Protein AF-A0A5K1FJX3-F1 (afdb_monomer_lite)

Foldseek 3Di:
DKDKDDWDWDWDADDVRPDIDIKIKIKIFAAAPAKDWDKDKDWDWDADPPRDIHTPDIDIDIDTDGHRDMDMDIDPD

Secondary structure (DSSP, 8-state):
-EEEEEEEEEEEEETTTTEEEEEEEEEEEE-SSS-EEEEEEEEEEEE-GGG-EEEEEEEEEEEEE-TTEEEEEEE--

Sequence (77 aa):
PVKIHDPHLVSSFFDDYKRVYLHSTVEFENRSSWPAECSLSIQVSTNLEEGICLVEHLQAQVLTIPASKQVQYTFPL

Organism: NCBI:txid210225

Radius of gyration: 15.55 Å; chains: 1; bounding box: 34×28×39 Å

Structure (mmCIF, N/CA/C/O backbone):
data_AF-A0A5K1FJX3-F1
#
_entry.id   AF-A0A5K1FJX3-F1
#
loop_
_atom_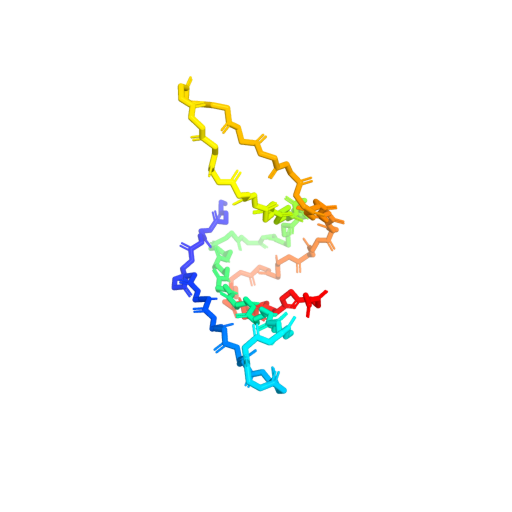site.group_PDB
_atom_site.id
_atom_site.type_symbol
_atom_site.label_atom_id
_atom_site.label_alt_id
_atom_site.label_comp_id
_atom_site.label_asym_id
_atom_site.label_entity_id
_atom_site.label_seq_id
_atom_site.pdbx_PDB_ins_code
_atom_site.Cartn_x
_atom_site.Cartn_y
_atom_site.Cartn_z
_atom_site.occupancy
_atom_site.B_iso_or_equiv
_atom_site.auth_seq_id
_atom_site.auth_comp_id
_atom_site.auth_asym_id
_atom_site.auth_atom_id
_atom_site.pdbx_PDB_model_num
ATOM 1 N N . PRO A 1 1 ? 11.125 7.760 -13.047 1.00 84.50 1 PRO A N 1
ATOM 2 C CA . PRO A 1 1 ? 10.205 8.321 -12.031 1.00 84.50 1 PRO A CA 1
ATOM 3 C C . PRO A 1 1 ? 9.006 7.395 -11.789 1.00 84.50 1 PRO A C 1
ATOM 5 O O . PRO A 1 1 ? 8.364 6.971 -12.749 1.00 84.50 1 PRO A O 1
ATOM 8 N N . VAL A 1 2 ? 8.754 7.078 -10.518 1.00 94.62 2 VAL A N 1
ATOM 9 C CA . VAL A 1 2 ? 7.596 6.298 -10.061 1.00 94.62 2 VAL A CA 1
ATOM 10 C C . VAL A 1 2 ? 6.463 7.259 -9.712 1.00 94.62 2 VAL A C 1
ATOM 12 O O . VAL A 1 2 ? 6.710 8.288 -9.084 1.00 94.62 2 VAL A O 1
ATOM 15 N N . LYS A 1 3 ? 5.237 6.942 -10.128 1.00 95.81 3 LYS A N 1
ATOM 16 C CA . LYS A 1 3 ? 4.021 7.671 -9.753 1.00 95.81 3 LYS A CA 1
ATOM 17 C C . LYS A 1 3 ? 3.144 6.814 -8.853 1.00 95.81 3 LYS A C 1
ATOM 19 O O . LYS A 1 3 ? 3.121 5.598 -9.009 1.00 95.81 3 LYS A O 1
ATOM 24 N N . ILE A 1 4 ? 2.440 7.472 -7.939 1.00 94.75 4 ILE A N 1
ATOM 25 C CA . ILE A 1 4 ? 1.468 6.863 -7.032 1.00 94.75 4 ILE A CA 1
ATOM 26 C C . ILE A 1 4 ? 0.071 7.139 -7.586 1.00 94.75 4 ILE A C 1
ATOM 28 O O . ILE A 1 4 ? -0.223 8.276 -7.963 1.00 94.75 4 ILE A O 1
ATOM 32 N N . HIS A 1 5 ? -0.765 6.111 -7.629 1.00 94.88 5 HIS A N 1
ATOM 33 C CA . HIS A 1 5 ? -2.127 6.141 -8.141 1.00 94.88 5 HIS A CA 1
ATOM 34 C C . HIS A 1 5 ? -3.088 5.493 -7.142 1.00 94.88 5 HIS A C 1
ATOM 36 O O . HIS A 1 5 ? -2.699 4.605 -6.383 1.00 94.88 5 HIS A O 1
ATOM 42 N N . ASP A 1 6 ? -4.323 5.994 -7.138 1.00 92.75 6 ASP A N 1
ATOM 43 C CA . ASP A 1 6 ? -5.491 5.423 -6.464 1.00 92.75 6 ASP A CA 1
ATOM 44 C C . ASP A 1 6 ? -5.228 4.855 -5.054 1.00 92.75 6 ASP A C 1
ATOM 46 O O . ASP A 1 6 ? -5.530 3.691 -4.783 1.00 92.75 6 ASP A O 1
ATOM 50 N N . PRO A 1 7 ? -4.665 5.655 -4.121 1.00 93.19 7 PRO A N 1
ATOM 51 C CA . PRO A 1 7 ? -4.536 5.218 -2.742 1.00 93.19 7 PRO A CA 1
ATOM 52 C C . PRO A 1 7 ? -5.932 4.998 -2.155 1.00 93.19 7 PRO A C 1
ATOM 54 O O . PRO A 1 7 ? -6.773 5.900 -2.140 1.00 93.19 7 PRO A O 1
ATOM 57 N N . HIS A 1 8 ? -6.169 3.796 -1.650 1.00 92.56 8 HIS A N 1
ATOM 58 C CA . HIS A 1 8 ? -7.449 3.394 -1.096 1.00 92.56 8 HIS A CA 1
ATOM 59 C C . HIS A 1 8 ? -7.268 2.846 0.316 1.00 92.56 8 HIS A C 1
ATOM 61 O O . HIS A 1 8 ? -6.362 2.052 0.579 1.00 92.56 8 HIS A O 1
ATOM 67 N N . LEU A 1 9 ? -8.139 3.276 1.226 1.00 91.38 9 LEU A N 1
ATOM 68 C CA . LEU A 1 9 ? -8.173 2.841 2.616 1.00 91.38 9 LEU A CA 1
ATOM 69 C C . LEU A 1 9 ? -9.587 2.370 2.944 1.00 91.38 9 LEU A C 1
ATOM 71 O O . LEU A 1 9 ? -10.542 3.136 2.827 1.00 91.38 9 LEU A O 1
ATOM 75 N N . VAL A 1 10 ? -9.698 1.122 3.385 1.00 91.94 10 VAL A N 1
ATOM 76 C CA . VAL A 1 10 ? -10.947 0.515 3.844 1.00 91.94 10 VAL A CA 1
ATOM 77 C C . VAL A 1 10 ? -10.809 0.183 5.319 1.00 91.94 10 VAL A C 1
ATOM 79 O O . VAL A 1 10 ? -9.809 -0.400 5.733 1.00 91.94 10 VAL A O 1
ATOM 82 N N . SER A 1 11 ? -11.820 0.524 6.110 1.00 90.50 11 SER A N 1
ATOM 83 C CA .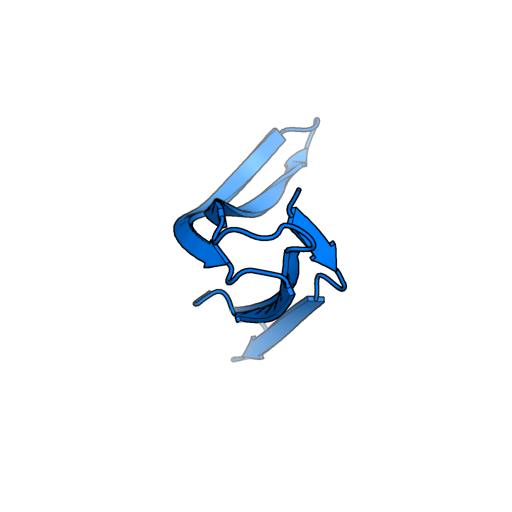 SER A 1 11 ? -11.936 0.093 7.499 1.00 90.50 11 SER A CA 1
ATOM 84 C C . SER A 1 11 ? -13.021 -0.970 7.634 1.00 90.50 11 SER A C 1
ATOM 86 O O . SER A 1 11 ? -14.094 -0.876 7.039 1.00 90.50 11 SER A O 1
ATOM 88 N N . SER A 1 12 ? -12.736 -2.003 8.421 1.00 92.19 12 SER A N 1
ATOM 89 C CA . SER A 1 12 ? -13.710 -3.022 8.816 1.00 92.19 12 SER A CA 1
ATOM 90 C C . SER A 1 12 ? -13.824 -3.051 10.333 1.00 92.19 12 SER A C 1
ATOM 92 O O . SER A 1 12 ? -12.815 -3.167 11.029 1.00 92.19 12 SER A O 1
ATOM 94 N N . PHE A 1 13 ? -15.051 -2.936 10.838 1.00 93.31 13 PHE A N 1
ATOM 95 C CA . PHE A 1 13 ? -15.344 -2.859 12.268 1.00 93.31 13 PHE A CA 1
ATOM 96 C C . PHE A 1 13 ? -15.920 -4.180 12.770 1.00 93.31 13 PHE A C 1
ATOM 98 O O . PHE A 1 13 ? -16.783 -4.772 12.124 1.00 93.31 13 PHE A O 1
ATOM 105 N N . PHE A 1 14 ? -15.459 -4.615 13.939 1.00 93.12 14 PHE A N 1
ATOM 106 C CA . PHE A 1 14 ? -15.891 -5.849 14.591 1.00 93.12 14 PHE A CA 1
ATOM 107 C C . PHE A 1 14 ? -16.215 -5.589 16.067 1.00 93.12 14 PHE A C 1
ATOM 109 O O . PHE A 1 14 ? -15.784 -4.585 16.639 1.00 93.12 14 PHE A O 1
ATOM 116 N N . ASP A 1 15 ? -16.967 -6.511 16.674 1.00 94.88 15 ASP A N 1
ATOM 117 C CA . ASP A 1 15 ? -17.350 -6.514 18.093 1.00 94.88 15 ASP A CA 1
ATOM 118 C C . ASP A 1 15 ? -17.905 -5.173 18.588 1.00 94.88 15 ASP A C 1
ATOM 120 O O . ASP A 1 15 ? -17.335 -4.547 19.484 1.00 94.88 15 ASP A O 1
ATOM 124 N N . ASP A 1 16 ? -18.996 -4.706 17.979 1.00 93.31 16 ASP A N 1
ATOM 125 C CA . ASP A 1 16 ? -19.631 -3.430 18.331 1.00 93.31 16 ASP A CA 1
ATOM 126 C C . ASP A 1 16 ? -18.636 -2.253 18.321 1.00 93.31 16 ASP A C 1
ATOM 128 O O . ASP A 1 16 ? -18.601 -1.432 19.236 1.00 93.31 16 ASP A O 1
ATOM 132 N N . TYR A 1 17 ? -17.807 -2.186 17.271 1.00 89.19 17 TYR A N 1
ATOM 133 C CA . TYR A 1 17 ? -16.801 -1.139 17.033 1.00 89.19 17 TYR A CA 1
ATOM 134 C C . TYR A 1 17 ? -15.605 -1.132 17.997 1.00 89.19 17 TYR A C 1
ATOM 136 O O . TYR A 1 17 ? -14.826 -0.181 17.994 1.00 89.19 17 TYR A O 1
ATOM 144 N N . LYS A 1 18 ? -15.396 -2.193 18.788 1.00 91.31 18 LYS A N 1
ATOM 145 C CA . LYS A 1 18 ? -14.219 -2.300 19.671 1.00 91.31 18 LYS A CA 1
ATOM 146 C C . LYS A 1 18 ? -12.917 -2.559 18.921 1.00 91.31 18 LYS A C 1
ATOM 148 O O . LYS A 1 18 ? -11.849 -2.233 19.433 1.00 91.31 18 LYS A O 1
ATOM 153 N N . ARG A 1 19 ? -12.986 -3.179 17.741 1.00 88.56 19 ARG A N 1
ATOM 154 C CA . ARG A 1 19 ? -11.821 -3.463 16.893 1.00 88.56 19 ARG A CA 1
ATOM 155 C C . ARG A 1 19 ? -12.046 -2.915 15.493 1.00 88.56 19 ARG A C 1
ATOM 157 O O . ARG A 1 19 ? -13.118 -3.107 14.916 1.00 88.56 19 ARG A O 1
ATOM 164 N N . VAL A 1 20 ? -11.012 -2.282 14.946 1.00 86.75 20 VAL A N 1
ATOM 165 C CA . VAL A 1 20 ? -10.960 -1.829 13.556 1.00 86.75 20 VAL A CA 1
ATOM 166 C C . VAL A 1 20 ? -9.750 -2.455 12.875 1.00 86.75 20 VAL A C 1
ATOM 168 O O . VAL A 1 20 ? -8.651 -2.441 13.423 1.00 86.75 20 VAL A O 1
ATOM 171 N N . TYR A 1 21 ? -9.968 -3.007 11.688 1.00 87.38 21 TYR A N 1
ATOM 172 C CA . TYR A 1 21 ? -8.906 -3.457 10.795 1.00 87.38 21 TYR A CA 1
ATOM 173 C C . TYR A 1 21 ? -8.845 -2.504 9.615 1.00 87.38 21 TYR A C 1
ATOM 175 O O . TYR A 1 21 ? -9.880 -2.167 9.030 1.00 87.38 21 TYR A O 1
ATOM 183 N N . LEU A 1 22 ? -7.640 -2.055 9.292 1.00 88.50 22 LEU A N 1
ATOM 184 C CA . LEU A 1 22 ? -7.394 -1.176 8.163 1.00 88.50 22 LEU A CA 1
ATOM 185 C C . LEU A 1 22 ? -6.852 -2.014 7.017 1.00 88.50 22 LEU A C 1
ATOM 187 O O . LEU A 1 22 ? -5.981 -2.847 7.204 1.00 88.50 22 LEU A O 1
ATOM 191 N N . HIS A 1 23 ? -7.363 -1.788 5.819 1.00 89.94 23 HIS A N 1
ATOM 192 C CA . HIS A 1 23 ? -6.840 -2.388 4.608 1.00 89.94 23 HIS A CA 1
ATOM 193 C C . HIS A 1 23 ? -6.481 -1.261 3.657 1.00 89.94 23 HIS A C 1
ATOM 195 O O . HIS A 1 23 ? -7.356 -0.508 3.226 1.00 89.94 23 HIS A O 1
ATOM 201 N N . SER A 1 24 ? -5.190 -1.113 3.364 1.00 92.19 24 SER A N 1
ATOM 202 C CA . SER A 1 24 ? -4.712 -0.066 2.469 1.00 92.19 24 SER A CA 1
ATOM 203 C C . SER A 1 24 ? -4.118 -0.671 1.211 1.00 92.19 24 SER A C 1
ATOM 205 O O . SER A 1 24 ? -3.249 -1.541 1.275 1.00 92.19 24 SER A O 1
ATOM 207 N N . THR A 1 25 ? -4.585 -0.180 0.067 1.00 94.19 25 THR A N 1
ATOM 208 C CA . THR A 1 25 ? -4.040 -0.521 -1.244 1.00 94.19 25 THR A CA 1
ATOM 209 C C . THR A 1 25 ? -3.606 0.739 -1.969 1.00 94.19 25 THR A C 1
ATOM 211 O O . THR A 1 25 ? -4.138 1.822 -1.729 1.00 94.19 25 THR A O 1
ATOM 214 N N . VAL A 1 26 ? -2.600 0.612 -2.821 1.00 95.25 26 VAL A N 1
ATOM 215 C CA . VAL A 1 26 ? -2.065 1.725 -3.599 1.00 95.25 26 VAL A CA 1
ATOM 216 C C . VAL A 1 26 ? -1.454 1.190 -4.882 1.00 95.25 26 VAL A C 1
ATOM 218 O O . VAL A 1 26 ? -0.861 0.110 -4.893 1.00 95.25 26 VAL A O 1
ATOM 221 N N . GLU A 1 27 ? -1.585 1.938 -5.965 1.00 96.31 27 GLU A N 1
ATOM 222 C CA . GLU A 1 27 ? -0.985 1.582 -7.240 1.00 96.31 27 GLU A CA 1
ATOM 223 C C . GLU A 1 27 ? 0.277 2.399 -7.503 1.00 96.31 27 GLU A C 1
ATOM 225 O O . GLU A 1 27 ? 0.356 3.594 -7.215 1.00 96.31 27 GLU A O 1
ATOM 230 N N . PHE A 1 28 ? 1.276 1.749 -8.091 1.00 96.12 28 PHE A N 1
ATOM 231 C CA . PHE A 1 28 ? 2.509 2.391 -8.514 1.00 96.12 28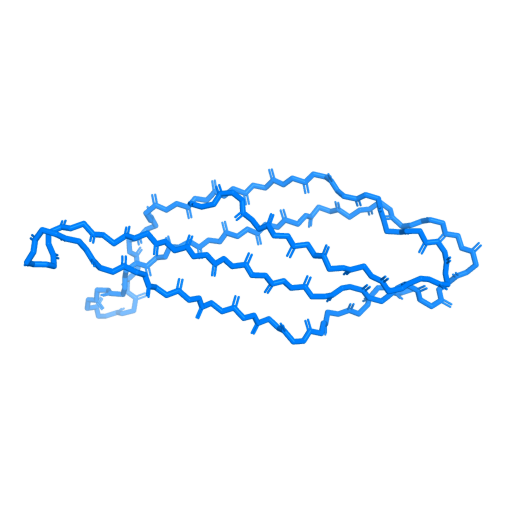 PHE A CA 1
ATOM 232 C C . PHE A 1 28 ? 2.746 2.178 -9.995 1.00 96.12 28 PHE A C 1
ATOM 234 O O . PHE A 1 28 ? 2.699 1.049 -10.475 1.00 96.12 28 PHE A O 1
ATOM 241 N N . GLU A 1 29 ? 3.088 3.249 -10.702 1.00 97.19 29 GLU A N 1
ATOM 242 C CA . GLU A 1 29 ? 3.472 3.205 -12.109 1.00 97.19 29 GLU A CA 1
ATOM 243 C C . GLU A 1 29 ? 4.936 3.627 -12.262 1.00 97.19 29 GLU A C 1
ATOM 245 O O . GLU A 1 29 ? 5.306 4.770 -11.978 1.00 97.19 29 GLU A O 1
ATOM 250 N N . ASN A 1 30 ? 5.783 2.727 -12.759 1.00 97.12 30 ASN A N 1
ATOM 251 C CA . ASN A 1 30 ? 7.150 3.060 -13.141 1.00 97.12 30 ASN A CA 1
ATOM 252 C C . ASN A 1 30 ? 7.253 3.182 -14.664 1.00 97.12 30 ASN A C 1
ATOM 254 O O . ASN A 1 30 ? 7.342 2.185 -15.374 1.00 97.12 30 ASN A O 1
ATOM 258 N N . ARG A 1 31 ? 7.310 4.418 -15.170 1.00 96.06 31 ARG A N 1
ATOM 259 C CA . ARG A 1 31 ? 7.459 4.706 -16.613 1.00 96.06 31 ARG A CA 1
ATOM 260 C C . ARG A 1 31 ? 8.901 4.664 -17.118 1.00 96.06 31 ARG A C 1
ATOM 262 O O . ARG A 1 31 ? 9.155 5.015 -18.265 1.00 96.06 31 ARG A O 1
ATOM 269 N N . SER A 1 32 ? 9.865 4.340 -16.259 1.00 95.75 32 SER A N 1
ATOM 270 C CA . SER A 1 32 ? 11.264 4.264 -16.673 1.00 95.75 32 SER A CA 1
ATOM 271 C C . SER A 1 32 ? 11.592 2.915 -17.310 1.00 95.75 32 SER A C 1
ATOM 273 O O . SER A 1 32 ? 10.857 1.934 -17.170 1.00 95.75 32 SER A O 1
ATOM 275 N N . SER A 1 33 ? 12.734 2.877 -17.990 1.00 96.88 33 SER A N 1
ATOM 276 C CA . SER A 1 33 ? 13.281 1.670 -18.610 1.00 96.88 33 SER A CA 1
ATOM 277 C C . SER A 1 33 ? 13.979 0.734 -17.614 1.00 96.88 33 SER A C 1
ATOM 279 O O . SER A 1 33 ? 14.480 -0.307 -18.025 1.00 96.88 33 SER A O 1
ATOM 281 N N . TRP A 1 34 ? 14.024 1.086 -16.323 1.00 96.81 34 TRP A N 1
ATOM 282 C CA . TRP A 1 34 ? 14.758 0.351 -15.289 1.00 96.81 34 TRP A CA 1
ATOM 283 C C . TRP A 1 34 ? 13.853 0.036 -14.091 1.00 96.81 34 TRP A C 1
ATOM 285 O O . TRP A 1 34 ? 12.945 0.821 -13.794 1.00 96.81 34 TRP A O 1
ATOM 295 N N . PRO A 1 35 ? 14.064 -1.091 -13.387 1.00 96.56 35 PRO A N 1
ATOM 296 C CA . PRO A 1 35 ? 13.432 -1.313 -12.093 1.00 96.56 35 PRO A CA 1
ATOM 297 C C . PRO A 1 35 ? 13.774 -0.177 -11.124 1.00 96.56 35 PRO A C 1
ATOM 299 O O . PRO A 1 35 ? 14.892 0.340 -11.136 1.00 96.56 35 PRO A O 1
ATOM 302 N N . ALA A 1 36 ? 12.807 0.217 -10.301 1.00 96.06 36 ALA A N 1
ATOM 303 C CA . ALA A 1 36 ? 12.993 1.237 -9.279 1.00 96.06 36 ALA A CA 1
ATOM 304 C C . ALA A 1 36 ? 12.925 0.599 -7.891 1.00 96.06 36 ALA A C 1
ATOM 306 O O . ALA A 1 36 ? 11.906 0.011 -7.538 1.00 96.06 36 ALA A O 1
ATOM 307 N N . GLU A 1 37 ? 13.988 0.753 -7.108 1.00 95.81 37 GLU A N 1
ATOM 308 C CA . GLU A 1 37 ? 13.996 0.421 -5.683 1.00 95.81 37 GLU A CA 1
ATOM 309 C C . GLU A 1 37 ? 13.390 1.586 -4.901 1.00 95.81 37 GLU A C 1
ATOM 311 O O . GLU A 1 37 ? 13.848 2.726 -5.009 1.00 95.81 37 GLU A O 1
ATOM 316 N N . CYS A 1 38 ? 12.326 1.324 -4.151 1.00 92.69 38 CYS A N 1
ATOM 317 C CA . CYS A 1 38 ? 11.584 2.333 -3.403 1.00 92.69 38 CYS A CA 1
ATOM 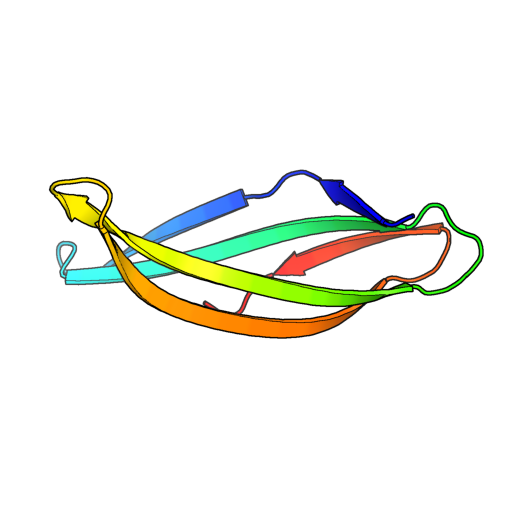318 C C . CYS A 1 38 ? 11.450 1.918 -1.940 1.00 92.69 38 CYS A C 1
ATOM 320 O O . CYS A 1 38 ? 11.238 0.746 -1.641 1.00 92.69 38 CYS A O 1
ATOM 322 N N . SER A 1 39 ? 11.527 2.891 -1.031 1.00 93.25 39 SER A N 1
ATOM 323 C CA . SER A 1 39 ? 11.100 2.713 0.357 1.00 93.25 39 SER A CA 1
ATOM 324 C C . SER A 1 39 ? 9.683 3.253 0.487 1.00 93.25 39 SER A C 1
ATOM 326 O O . SER A 1 39 ? 9.450 4.446 0.285 1.00 93.25 39 SER A O 1
ATOM 328 N N . LEU A 1 40 ? 8.736 2.364 0.760 1.00 91.50 40 LEU A N 1
ATOM 329 C CA . LEU A 1 40 ? 7.333 2.691 0.939 1.00 91.50 40 LEU A CA 1
ATOM 330 C C . LEU A 1 40 ? 6.999 2.672 2.427 1.00 91.50 40 LEU A C 1
ATOM 332 O O . LEU A 1 40 ? 7.183 1.646 3.081 1.00 91.50 40 LEU A O 1
ATOM 336 N N . SER A 1 41 ? 6.473 3.786 2.934 1.00 91.81 41 SER A N 1
ATOM 337 C CA . SER A 1 41 ? 6.096 3.937 4.339 1.00 91.81 41 SER A CA 1
ATOM 338 C C . SER A 1 41 ? 4.611 4.240 4.486 1.00 91.81 41 SER A C 1
ATOM 340 O O . SER A 1 41 ? 4.068 5.051 3.736 1.00 91.81 41 SER A O 1
ATOM 342 N N . ILE A 1 42 ? 3.979 3.632 5.486 1.00 89.50 42 ILE A N 1
ATOM 343 C CA . ILE A 1 42 ? 2.621 3.946 5.927 1.00 89.50 42 ILE A CA 1
ATOM 344 C C . ILE A 1 42 ? 2.634 4.337 7.400 1.00 89.50 42 ILE A C 1
ATOM 346 O O . ILE A 1 42 ? 3.269 3.677 8.224 1.00 89.50 42 ILE A O 1
ATOM 350 N N . GLN A 1 43 ? 1.936 5.426 7.713 1.00 91.50 43 GLN A N 1
ATOM 351 C CA . G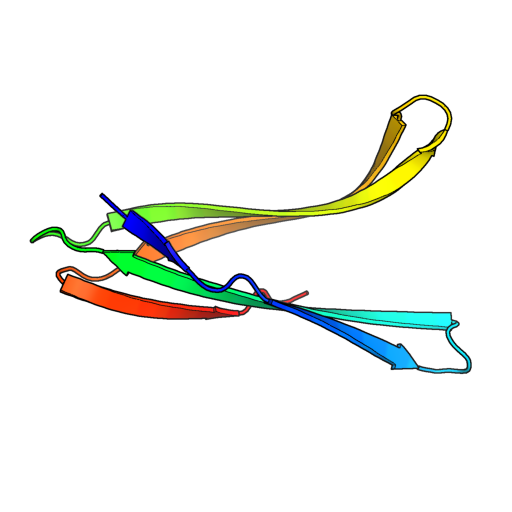LN A 1 43 ? 1.757 5.927 9.066 1.00 91.50 43 GLN A CA 1
ATOM 352 C C . GLN A 1 43 ? 0.263 6.023 9.359 1.00 91.50 43 GLN A C 1
ATOM 354 O O . GLN A 1 43 ? -0.474 6.682 8.627 1.00 91.50 43 GLN A O 1
ATOM 359 N N . VAL A 1 44 ? -0.167 5.384 10.441 1.00 88.25 44 VAL A N 1
ATOM 360 C CA . VAL A 1 44 ? -1.511 5.527 10.997 1.00 88.25 44 VAL A CA 1
ATOM 361 C C . VAL A 1 44 ? -1.390 6.384 12.243 1.00 88.25 44 VAL A C 1
ATOM 363 O O . VAL A 1 44 ? -0.606 6.079 13.144 1.00 88.25 44 VAL A O 1
ATOM 366 N N . SER A 1 45 ? -2.145 7.475 12.284 1.00 91.00 45 SER A N 1
ATOM 367 C CA . SER A 1 45 ? -2.134 8.391 13.415 1.00 91.00 45 SER A CA 1
ATOM 368 C C . SER A 1 45 ? -3.530 8.857 13.780 1.00 91.00 45 SER A C 1
ATOM 370 O O . SER A 1 45 ? -4.348 9.133 12.901 1.00 91.00 45 SER A O 1
ATOM 372 N N . THR A 1 46 ? -3.753 9.018 15.076 1.00 88.75 46 THR A N 1
ATOM 373 C CA . THR A 1 46 ? -4.959 9.621 15.634 1.00 88.75 46 THR A CA 1
ATOM 374 C C . THR A 1 46 ? -4.680 11.093 15.897 1.00 88.75 46 THR A C 1
ATOM 376 O O . THR A 1 46 ? -3.724 11.434 16.597 1.00 88.75 46 THR A O 1
ATOM 379 N N . ASN A 1 47 ? -5.492 11.977 15.320 1.00 91.06 47 ASN A N 1
ATOM 380 C CA . ASN A 1 47 ? -5.377 13.407 15.587 1.00 91.06 47 ASN A CA 1
ATOM 381 C C . ASN A 1 47 ? -5.920 13.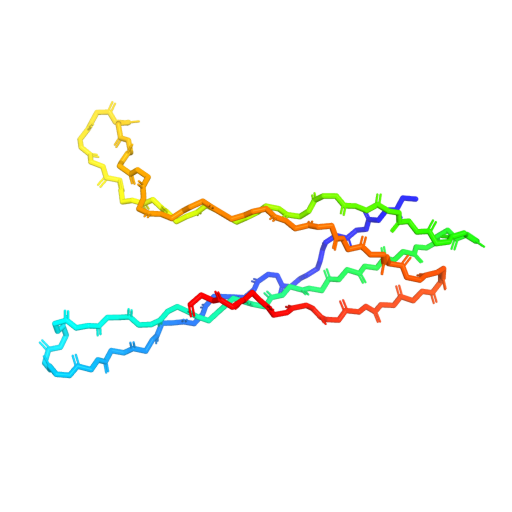713 16.991 1.00 91.06 47 ASN A C 1
ATOM 383 O O . ASN A 1 47 ? -7.011 13.261 17.341 1.00 91.06 47 ASN A O 1
ATOM 387 N N . LEU A 1 48 ? -5.144 14.453 17.776 1.00 87.75 48 LEU A N 1
ATOM 388 C CA . LEU A 1 48 ? -5.519 14.969 19.087 1.00 87.75 48 LEU A CA 1
ATOM 389 C C . LEU A 1 48 ? -5.817 16.474 18.962 1.00 87.75 48 LEU A C 1
ATOM 391 O O . LEU A 1 48 ? -6.067 16.998 17.875 1.00 87.75 48 LEU A O 1
ATOM 395 N N . GLU A 1 49 ? -5.829 17.184 20.083 1.00 91.88 49 GLU A N 1
ATOM 396 C CA . GLU A 1 49 ? -5.999 18.634 20.094 1.00 91.88 49 GLU A CA 1
ATOM 397 C C . GLU A 1 49 ? -4.708 19.358 19.672 1.00 91.88 49 GLU A C 1
ATOM 399 O O . GLU A 1 49 ? -3.603 18.816 19.734 1.00 91.88 49 GLU A O 1
ATOM 404 N N . GLU A 1 50 ? -4.862 20.604 19.215 1.00 84.75 50 GLU A N 1
ATOM 405 C CA . GLU A 1 50 ? -3.753 21.537 18.955 1.00 84.75 50 GLU A CA 1
ATOM 406 C C . GLU A 1 50 ? -2.711 21.062 17.918 1.00 84.75 50 GLU A C 1
ATOM 408 O O . GLU A 1 50 ? -1.559 21.490 17.927 1.00 84.75 50 GLU A O 1
ATOM 413 N N . GLY A 1 51 ? -3.116 20.204 16.975 1.00 83.19 51 GLY A N 1
ATOM 414 C CA . GLY A 1 51 ? -2.240 19.722 15.900 1.00 83.19 51 GLY A CA 1
ATOM 415 C C . GLY A 1 51 ? -1.252 18.638 16.339 1.00 83.19 51 GLY A C 1
ATOM 416 O O . GLY A 1 51 ? -0.345 18.289 15.583 1.00 83.19 51 GLY A O 1
ATOM 417 N N . ILE A 1 52 ? -1.430 18.090 17.541 1.00 88.75 52 ILE A N 1
ATOM 418 C CA . ILE A 1 52 ? -0.688 16.930 18.026 1.00 88.75 52 ILE A CA 1
ATOM 419 C C . ILE A 1 52 ? -1.337 15.669 17.449 1.00 88.75 52 ILE A C 1
ATOM 421 O O . ILE A 1 52 ? -2.553 15.520 17.463 1.00 88.75 52 ILE A O 1
ATOM 425 N N . CYS A 1 53 ? -0.531 14.735 16.951 1.00 89.94 53 CYS A N 1
ATOM 426 C CA . CYS A 1 53 ? -1.004 13.430 16.491 1.00 89.94 53 CYS A CA 1
ATOM 427 C C . CYS A 1 53 ? -0.316 12.319 17.286 1.00 89.94 53 CYS A C 1
ATOM 429 O O . CYS A 1 53 ? 0.905 12.339 17.452 1.00 89.94 53 CYS A O 1
ATOM 431 N N . LEU A 1 54 ? -1.086 11.329 17.736 1.00 89.56 54 LEU A N 1
ATOM 432 C CA . LEU A 1 54 ? -0.551 10.083 18.278 1.00 89.56 54 LEU A CA 1
ATOM 433 C C . LEU A 1 54 ? -0.275 9.124 17.117 1.00 89.56 54 LEU A C 1
ATOM 435 O O . LEU A 1 54 ? -1.182 8.818 16.346 1.00 89.56 54 LEU A O 1
ATOM 439 N N . VAL A 1 55 ? 0.973 8.678 16.962 1.00 90.44 55 VAL A N 1
ATOM 440 C CA . VAL A 1 55 ? 1.345 7.681 15.946 1.00 90.44 55 VAL A CA 1
ATOM 441 C C . VAL A 1 55 ? 1.047 6.291 16.497 1.00 90.44 55 VAL A C 1
ATOM 443 O O . VAL A 1 55 ? 1.723 5.836 17.415 1.00 90.44 55 VAL A O 1
ATOM 446 N N . GLU A 1 56 ? 0.045 5.630 15.926 1.00 86.50 56 GLU A N 1
ATOM 447 C CA . GLU A 1 56 ? -0.404 4.291 16.329 1.00 86.50 56 GLU A CA 1
ATOM 448 C C . GLU A 1 56 ? 0.402 3.200 15.618 1.00 86.50 56 GLU A C 1
ATOM 450 O O . GLU A 1 56 ? 0.777 2.194 16.215 1.00 86.50 56 GLU A O 1
ATOM 455 N N . HIS A 1 57 ? 0.694 3.410 14.330 1.00 86.12 57 HIS A N 1
ATOM 456 C CA . HIS A 1 57 ? 1.438 2.457 13.509 1.00 86.12 57 HIS A CA 1
ATOM 457 C C . HIS A 1 57 ? 2.352 3.185 12.532 1.00 86.12 57 HIS A C 1
ATOM 459 O O . HIS A 1 57 ? 1.936 4.140 11.875 1.00 86.12 57 HIS A O 1
ATOM 465 N N . LEU A 1 58 ? 3.586 2.708 12.405 1.00 90.00 58 LEU A N 1
ATOM 466 C CA . LEU A 1 58 ? 4.528 3.138 11.380 1.00 90.00 58 LEU A CA 1
ATOM 467 C C . LEU A 1 58 ? 5.219 1.901 10.821 1.00 90.00 58 LEU A C 1
ATOM 469 O O . LEU A 1 58 ? 5.908 1.182 11.543 1.00 90.00 58 LEU A O 1
ATOM 473 N N . GLN A 1 59 ? 5.066 1.683 9.523 1.00 89.81 59 GLN A N 1
ATOM 474 C CA . GLN A 1 59 ? 5.696 0.576 8.825 1.00 89.81 59 GLN A CA 1
ATOM 475 C C . GLN A 1 59 ? 6.360 1.083 7.558 1.00 89.81 59 GLN A C 1
ATOM 477 O O . GLN A 1 59 ? 5.765 1.846 6.801 1.00 89.81 59 GLN A O 1
ATOM 482 N N . ALA A 1 60 ? 7.588 0.632 7.327 1.00 91.88 60 ALA A N 1
ATOM 483 C CA . ALA A 1 60 ? 8.333 0.890 6.110 1.00 91.88 60 ALA A CA 1
ATOM 484 C C . ALA A 1 60 ? 8.776 -0.431 5.488 1.00 91.88 60 ALA A C 1
ATOM 486 O O . ALA A 1 60 ? 9.093 -1.392 6.192 1.00 91.88 60 ALA A O 1
ATOM 487 N N . GLN A 1 61 ? 8.810 -0.470 4.166 1.00 91.19 61 GLN A N 1
ATOM 488 C CA . GLN A 1 61 ? 9.229 -1.640 3.413 1.00 91.19 61 GLN A CA 1
ATOM 489 C C . GLN A 1 61 ? 9.906 -1.246 2.112 1.00 91.19 61 GLN A C 1
ATOM 491 O O . GLN A 1 61 ? 9.582 -0.227 1.502 1.00 91.19 61 GLN A O 1
ATOM 496 N N . VAL A 1 62 ? 10.822 -2.095 1.664 1.00 93.06 62 VAL A N 1
ATOM 497 C CA . VAL A 1 62 ? 11.455 -1.937 0.359 1.00 93.06 62 VAL A CA 1
ATOM 498 C C . VAL A 1 62 ? 10.606 -2.649 -0.688 1.00 93.06 62 VAL A C 1
ATOM 500 O O . VAL A 1 62 ? 10.183 -3.788 -0.489 1.00 93.06 62 VAL A O 1
ATOM 503 N N . LEU A 1 63 ? 10.337 -1.960 -1.792 1.00 92.44 63 LEU A N 1
ATOM 504 C CA . LEU A 1 63 ? 9.581 -2.466 -2.927 1.00 92.44 63 LEU A CA 1
ATOM 505 C C . LEU A 1 63 ? 10.364 -2.192 -4.213 1.00 92.44 63 LEU A C 1
ATOM 507 O O . LEU A 1 63 ? 10.717 -1.047 -4.498 1.00 92.44 63 LEU A O 1
ATOM 511 N N . THR A 1 64 ? 10.551 -3.229 -5.024 1.00 95.50 64 THR A N 1
ATOM 512 C CA . THR A 1 64 ? 11.034 -3.087 -6.398 1.00 95.50 64 THR A CA 1
ATOM 513 C C . THR A 1 64 ? 9.847 -2.910 -7.336 1.00 95.50 64 THR A C 1
ATOM 515 O O . THR A 1 64 ? 9.020 -3.812 -7.477 1.00 95.50 64 THR A O 1
ATOM 518 N N . ILE A 1 65 ? 9.768 -1.773 -8.024 1.00 96.12 65 ILE A N 1
ATOM 519 C CA . ILE A 1 65 ? 8.730 -1.512 -9.024 1.00 96.12 65 ILE A CA 1
ATOM 520 C C . ILE A 1 65 ? 9.314 -1.789 -10.414 1.00 96.12 65 ILE A C 1
ATOM 522 O O . ILE A 1 65 ? 10.211 -1.054 -10.853 1.00 96.12 65 ILE A O 1
ATOM 526 N N . PRO A 1 66 ? 8.838 -2.824 -11.132 1.00 97.12 66 PRO A N 1
ATOM 527 C CA . PRO A 1 66 ? 9.408 -3.206 -12.420 1.00 97.12 66 PRO A CA 1
ATOM 528 C C . PRO A 1 66 ? 9.318 -2.090 -13.468 1.00 97.12 66 PRO A C 1
ATOM 530 O O . PRO A 1 66 ? 8.399 -1.273 -13.450 1.00 97.12 66 PRO A O 1
ATOM 533 N N . ALA A 1 67 ? 10.265 -2.075 -14.407 1.00 96.88 67 ALA A N 1
ATOM 534 C CA . ALA A 1 67 ? 10.289 -1.116 -15.509 1.00 96.88 67 ALA A CA 1
ATOM 535 C C . ALA A 1 67 ? 9.021 -1.200 -16.370 1.00 96.88 67 ALA A C 1
ATOM 537 O O . ALA A 1 67 ? 8.596 -2.295 -16.739 1.00 96.88 67 ALA A O 1
ATOM 538 N N . SER A 1 68 ? 8.469 -0.048 -16.756 1.00 96.19 68 SER A N 1
ATOM 539 C CA . SER A 1 68 ? 7.301 0.058 -17.649 1.00 96.19 68 SER A CA 1
ATOM 540 C C . SER A 1 68 ? 6.088 -0.760 -17.183 1.00 96.19 68 SER A C 1
ATOM 542 O O . SER A 1 68 ? 5.351 -1.323 -17.997 1.00 96.19 68 SER A O 1
ATOM 544 N N . LYS A 1 69 ? 5.896 -0.866 -15.864 1.00 95.88 69 LYS A N 1
ATOM 545 C CA . LYS A 1 69 ? 4.786 -1.598 -15.247 1.00 95.88 69 LYS A CA 1
ATOM 546 C C . LYS A 1 69 ? 4.012 -0.728 -14.269 1.00 95.88 69 LYS A C 1
ATOM 548 O O . LYS A 1 69 ? 4.555 0.193 -13.656 1.00 95.88 69 LYS A O 1
ATOM 553 N N . GLN A 1 70 ? 2.749 -1.107 -14.122 1.00 95.50 70 GLN A N 1
ATOM 554 C CA . GLN A 1 70 ? 1.863 -0.694 -13.048 1.00 95.50 70 GLN A CA 1
ATOM 555 C C . GLN A 1 70 ? 1.663 -1.888 -12.115 1.00 95.50 70 GLN A C 1
ATOM 557 O O . GLN A 1 70 ? 1.448 -3.008 -12.586 1.00 95.50 70 GLN A O 1
ATOM 562 N N . VAL A 1 71 ? 1.797 -1.664 -10.813 1.00 94.62 71 VAL A N 1
ATOM 563 C CA . VAL A 1 71 ? 1.648 -2.697 -9.784 1.00 94.62 71 VAL A CA 1
ATOM 564 C C . VAL A 1 71 ? 0.747 -2.184 -8.673 1.00 94.62 71 VAL A C 1
ATOM 566 O O . VAL A 1 71 ? 0.899 -1.047 -8.235 1.00 94.62 71 VAL A O 1
ATOM 569 N N . GLN A 1 72 ? -0.168 -3.027 -8.206 1.00 95.19 72 GLN A N 1
ATOM 570 C CA . GLN A 1 72 ? -0.957 -2.755 -7.012 1.00 95.19 72 GLN A CA 1
ATOM 571 C C . GLN A 1 72 ? -0.243 -3.359 -5.804 1.00 95.19 72 GLN A C 1
ATOM 573 O O . GLN A 1 72 ? 0.179 -4.517 -5.829 1.00 95.19 72 GLN A O 1
ATOM 578 N N . TYR A 1 73 ? -0.111 -2.570 -4.748 1.00 93.00 73 TYR A N 1
ATOM 579 C CA . TYR A 1 73 ? 0.442 -2.990 -3.476 1.00 93.00 73 TYR A CA 1
ATOM 580 C C . TYR A 1 73 ? -0.629 -2.940 -2.390 1.00 93.00 73 TYR A C 1
ATOM 582 O O . TYR A 1 73 ? -1.467 -2.042 -2.381 1.00 93.00 73 TYR A O 1
ATOM 590 N N . THR A 1 74 ? -0.591 -3.907 -1.477 1.00 91.94 74 THR A N 1
ATOM 591 C CA . THR A 1 74 ? -1.472 -3.975 -0.308 1.00 91.94 74 THR A CA 1
ATOM 592 C C . THR A 1 74 ? -0.614 -3.984 0.942 1.00 91.94 74 THR A C 1
ATOM 594 O O . THR A 1 74 ? 0.236 -4.863 1.090 1.00 91.94 74 THR A O 1
ATOM 597 N N . PHE A 1 75 ? -0.839 -3.027 1.838 1.00 87.75 75 PHE A N 1
ATOM 598 C CA . PHE A 1 75 ? -0.159 -3.005 3.126 1.00 87.75 75 PHE A CA 1
ATOM 599 C C . PHE A 1 75 ? -0.758 -4.064 4.058 1.00 87.75 75 PHE A C 1
ATOM 601 O O . PHE A 1 75 ? -1.985 -4.145 4.165 1.00 87.75 75 PHE A O 1
ATOM 608 N N . PRO A 1 76 ? 0.073 -4.855 4.757 1.00 74.69 76 PRO A N 1
ATOM 609 C CA . PRO A 1 76 ? -0.395 -5.767 5.791 1.00 74.69 76 PRO A CA 1
ATOM 610 C C . PRO A 1 76 ? -0.651 -4.972 7.082 1.00 74.69 76 PRO A C 1
ATOM 612 O O . PRO A 1 76 ? 0.205 -4.929 7.963 1.00 74.69 76 PRO A O 1
ATOM 615 N N . LEU A 1 77 ? -1.795 -4.286 7.135 1.00 73.25 77 LEU A N 1
ATOM 616 C CA . LEU A 1 77 ? -2.284 -3.533 8.295 1.00 73.25 77 LEU A CA 1
ATOM 617 C C . LEU A 1 77 ? -3.283 -4.353 9.124 1.00 73.25 77 LEU A C 1
ATOM 619 O O . LEU A 1 77 ? -4.001 -5.195 8.536 1.00 73.25 77 LEU A O 1
#

pLDDT: mean 91.79, std 4.44, range [73.25, 97.19]

InterPro domains:
  IPR043534 Exo-beta-D-glucosaminidase/Endo-beta-mannosidase [PTHR43536] (1-75)